Protein AF-A0A075IAX9-F1 (afdb_monomer_lite)

pLDDT: mean 94.99, std 6.45, range [54.59, 98.38]

Secondary structure (DSSP, 8-state):
-HHHHHHTT---EEEEEEETTEEEEEEEE-TT----HHHH--STT----THHHHHHHHHHHHHHHHHHHHHHT-

Organism: NCBI:txid1456383

Sequence (74 aa):
MFIEQTQKRVSGTVRLKLFKGSLRVVGRESKYSLYNHKIATYGKGSKFDQKLAKGFVELWGMQSTEANKLQKKR

Structure (mmCIF, N/CA/C/O backbone):
data_AF-A0A075IAX9-F1
#
_entry.id   AF-A0A075IAX9-F1
#
loop_
_atom_site.group_PDB
_atom_site.id
_atom_site.type_symbol
_atom_site.label_atom_id
_atom_site.label_alt_id
_atom_site.label_comp_id
_atom_site.label_asym_id
_atom_site.label_entity_id
_atom_site.label_seq_id
_atom_site.pdbx_PDB_ins_code
_atom_site.Cartn_x
_atom_site.Cartn_y
_atom_site.Cartn_z
_atom_site.occupancy
_atom_site.B_iso_or_equiv
_atom_site.auth_seq_id
_atom_site.auth_comp_id
_atom_site.auth_asym_id
_atom_site.auth_atom_id
_atom_site.pdbx_PDB_model_num
ATOM 1 N N . MET A 1 1 ? -17.044 -10.499 -17.576 1.00 82.50 1 MET A N 1
ATOM 2 C CA . MET A 1 1 ? -16.655 -11.341 -16.413 1.00 82.50 1 MET A CA 1
ATOM 3 C C . MET A 1 1 ? -15.906 -10.487 -15.375 1.00 82.50 1 MET A C 1
ATOM 5 O O . MET A 1 1 ? -15.325 -9.479 -15.758 1.00 82.50 1 MET A O 1
ATOM 9 N N . PHE A 1 2 ? -15.898 -10.834 -14.076 1.00 96.50 2 PHE A N 1
ATOM 10 C CA . PHE A 1 2 ? -15.232 -10.028 -13.022 1.00 96.50 2 PHE A CA 1
ATOM 11 C C . PHE A 1 2 ? -13.733 -9.794 -13.289 1.00 96.50 2 PHE A C 1
ATOM 13 O O . PHE A 1 2 ? -13.244 -8.676 -13.143 1.00 96.50 2 PHE A O 1
ATOM 20 N N . ILE A 1 3 ? -13.016 -10.824 -13.752 1.00 97.44 3 ILE A N 1
ATOM 21 C CA . ILE A 1 3 ? -11.570 -10.749 -14.007 1.00 97.44 3 ILE A CA 1
ATOM 22 C C . ILE A 1 3 ? -11.241 -9.668 -15.037 1.00 97.44 3 ILE A C 1
ATOM 24 O O . ILE A 1 3 ? -10.446 -8.778 -14.748 1.00 97.44 3 ILE A O 1
ATOM 28 N N . GLU A 1 4 ? -11.916 -9.667 -16.183 1.00 97.56 4 GLU A N 1
ATOM 29 C CA . GLU A 1 4 ? -11.712 -8.673 -17.246 1.00 97.56 4 GLU A CA 1
ATOM 30 C C . GLU A 1 4 ? -11.887 -7.241 -16.733 1.00 97.56 4 GLU A C 1
ATOM 32 O O . GLU A 1 4 ? -11.100 -6.355 -17.062 1.00 97.56 4 GLU A O 1
ATOM 37 N N . GLN A 1 5 ? -12.886 -7.019 -15.872 1.00 97.75 5 GLN A N 1
ATOM 38 C CA . GLN A 1 5 ? -13.143 -5.710 -15.282 1.00 97.75 5 GLN A CA 1
ATOM 39 C C . GLN A 1 5 ? -11.973 -5.246 -14.409 1.00 97.75 5 GLN A C 1
ATOM 41 O O . GLN A 1 5 ? -11.563 -4.088 -14.502 1.00 97.75 5 GLN A O 1
ATOM 46 N N . THR A 1 6 ? -11.415 -6.139 -13.588 1.00 97.19 6 THR A N 1
ATOM 47 C CA . THR A 1 6 ? -10.266 -5.813 -12.729 1.00 97.19 6 THR A CA 1
ATOM 48 C C . THR A 1 6 ? -8.983 -5.568 -13.524 1.00 97.19 6 THR A C 1
ATOM 50 O O . THR A 1 6 ? -8.188 -4.716 -13.133 1.00 97.19 6 THR A O 1
ATOM 53 N N . GLN A 1 7 ? -8.797 -6.244 -14.666 1.00 97.56 7 GLN A N 1
ATOM 54 C CA . GLN A 1 7 ? -7.577 -6.131 -15.474 1.00 97.56 7 GLN A CA 1
ATOM 55 C C . GLN A 1 7 ? -7.489 -4.838 -16.301 1.00 97.56 7 GLN A C 1
ATOM 57 O O . GLN A 1 7 ? -6.405 -4.494 -16.765 1.00 97.56 7 GLN A O 1
ATOM 62 N N . LYS A 1 8 ? -8.576 -4.059 -16.429 1.00 97.31 8 LYS A N 1
ATOM 63 C CA . LYS A 1 8 ? -8.644 -2.845 -17.276 1.00 97.31 8 LYS A CA 1
ATOM 64 C C . LYS A 1 8 ? -7.509 -1.832 -17.078 1.00 97.31 8 LYS A C 1
ATOM 66 O O . LYS A 1 8 ? -7.186 -1.100 -18.007 1.00 97.31 8 LYS A O 1
ATOM 71 N N . ARG A 1 9 ? -6.935 -1.739 -15.874 1.00 97.56 9 ARG A N 1
ATOM 72 C CA . ARG A 1 9 ? -5.833 -0.809 -15.545 1.00 97.56 9 ARG A CA 1
ATOM 73 C C . ARG A 1 9 ? -4.563 -1.516 -15.066 1.00 97.56 9 ARG A C 1
ATOM 75 O O . ARG A 1 9 ? -3.617 -0.852 -14.646 1.00 97.56 9 ARG A O 1
ATOM 82 N N . VAL A 1 10 ? -4.519 -2.847 -15.138 1.00 97.38 10 VAL A N 1
ATOM 83 C CA . VAL A 1 10 ? -3.360 -3.651 -14.730 1.00 97.38 10 VAL A CA 1
ATOM 84 C C . VAL A 1 10 ? -2.353 -3.663 -15.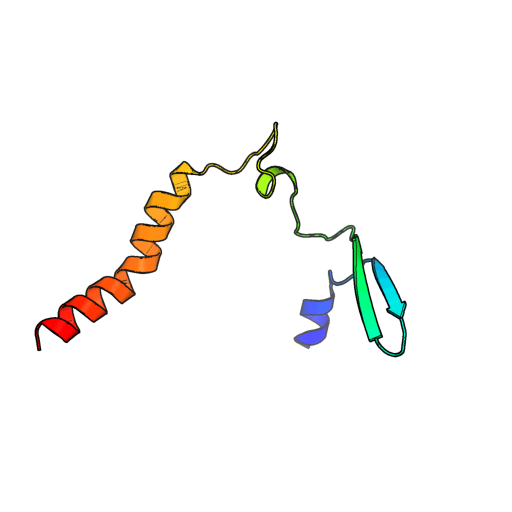880 1.00 97.38 10 VAL A C 1
ATOM 86 O O . VAL A 1 10 ? -2.248 -4.612 -16.644 1.00 97.38 10 VAL A O 1
ATOM 89 N N . SER A 1 11 ? -1.640 -2.548 -16.041 1.00 97.75 11 SER A N 1
ATOM 90 C CA . SER A 1 11 ? -0.650 -2.362 -17.104 1.00 97.75 11 SER A CA 1
ATOM 91 C C . SER A 1 11 ? 0.544 -1.570 -16.585 1.00 97.75 11 SER A C 1
ATOM 93 O O . SER A 1 11 ? 0.385 -0.460 -16.074 1.00 97.75 11 SER A O 1
ATOM 95 N N . GLY A 1 12 ? 1.750 -2.110 -16.740 1.00 97.19 12 GLY A N 1
ATOM 96 C CA . GLY A 1 12 ? 2.994 -1.496 -16.279 1.00 97.19 12 GLY A CA 1
ATOM 97 C C . GLY A 1 12 ? 4.179 -2.453 -16.371 1.00 97.19 12 GLY A C 1
ATOM 98 O O . GLY A 1 12 ? 4.034 -3.585 -16.828 1.00 97.19 12 GLY A O 1
ATOM 99 N N . THR A 1 13 ? 5.338 -2.000 -15.904 1.00 98.38 13 THR A N 1
ATOM 100 C CA . THR A 1 13 ? 6.588 -2.765 -15.932 1.00 98.38 13 THR A CA 1
ATOM 101 C C . THR A 1 13 ? 7.001 -3.143 -14.516 1.00 98.38 13 THR A C 1
ATOM 103 O O . THR A 1 13 ? 7.021 -2.307 -13.607 1.00 98.38 13 THR A O 1
ATOM 106 N N . VAL A 1 14 ? 7.389 -4.404 -14.328 1.00 98.06 14 VAL A N 1
ATOM 107 C CA . VAL A 1 14 ? 7.980 -4.899 -13.082 1.00 98.06 14 VAL A CA 1
ATOM 108 C C . VAL A 1 14 ? 9.420 -5.305 -13.356 1.00 98.06 14 VAL A C 1
ATOM 110 O O . VAL A 1 14 ? 9.691 -6.173 -14.179 1.00 98.06 14 VAL A O 1
ATOM 113 N N . ARG A 1 15 ? 10.361 -4.684 -12.643 1.00 98.25 15 ARG A N 1
ATOM 114 C CA . ARG A 1 15 ? 11.783 -5.022 -12.729 1.00 98.25 15 ARG A CA 1
ATOM 115 C C . ARG A 1 15 ? 12.117 -6.075 -11.684 1.00 98.25 15 ARG A C 1
ATOM 117 O O . ARG A 1 15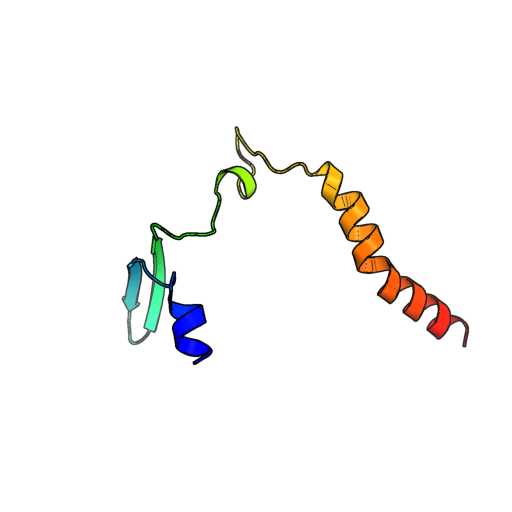 ? 11.842 -5.877 -10.496 1.00 98.25 15 ARG A O 1
ATOM 124 N N . LEU A 1 16 ? 12.746 -7.156 -12.127 1.00 98.31 16 LEU A N 1
ATOM 125 C CA . LEU A 1 16 ? 13.065 -8.329 -11.321 1.00 98.31 16 LEU A CA 1
ATOM 126 C C . LEU A 1 16 ? 14.578 -8.532 -11.226 1.00 98.31 16 LEU A C 1
ATOM 128 O O . LEU A 1 16 ? 15.318 -8.205 -12.151 1.00 98.31 16 LEU A O 1
ATOM 132 N N . LYS A 1 17 ? 15.031 -9.092 -10.105 1.00 98.06 17 LYS A N 1
ATOM 133 C CA . LYS A 1 17 ? 16.384 -9.616 -9.925 1.00 98.06 17 LYS A CA 1
ATOM 134 C C . LYS A 1 17 ? 16.283 -11.114 -9.687 1.00 98.06 17 LYS A C 1
ATOM 136 O O . LYS A 1 17 ? 15.580 -11.539 -8.770 1.00 98.06 17 LYS A O 1
ATOM 141 N N . LEU A 1 18 ? 16.983 -11.884 -10.509 1.00 98.12 18 LEU A N 1
ATOM 142 C CA . LEU A 1 18 ? 17.052 -13.333 -10.405 1.00 98.12 18 LEU A CA 1
ATOM 143 C C . LEU A 1 18 ? 18.410 -13.714 -9.824 1.00 98.12 18 LEU A C 1
ATOM 145 O O . LEU A 1 18 ? 19.440 -13.195 -10.255 1.00 98.12 18 LEU A O 1
ATOM 149 N N . PHE A 1 19 ? 18.419 -14.581 -8.817 1.00 97.38 19 PHE A N 1
ATOM 150 C CA . PHE A 1 19 ? 19.656 -15.023 -8.182 1.00 97.38 19 PHE A CA 1
ATOM 151 C C . PHE A 1 19 ? 19.486 -16.396 -7.536 1.00 97.38 19 PHE A C 1
ATOM 153 O O . PHE A 1 19 ? 18.621 -16.558 -6.680 1.00 97.38 19 PHE A O 1
ATOM 160 N N . LYS A 1 20 ? 20.324 -17.372 -7.918 1.00 96.44 20 LYS A N 1
ATOM 161 C CA . LYS A 1 20 ? 20.352 -18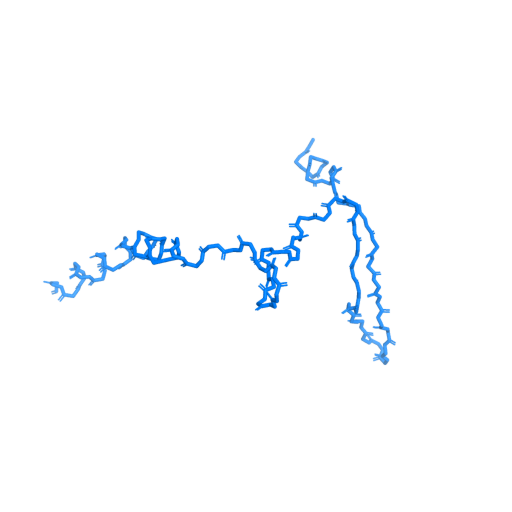.735 -7.345 1.00 96.44 20 LYS A CA 1
ATOM 162 C C . LYS A 1 20 ? 18.956 -19.370 -7.185 1.00 96.44 20 LYS A C 1
ATOM 164 O O . LYS A 1 20 ? 18.591 -19.811 -6.104 1.00 96.44 20 LYS A O 1
ATOM 169 N N . GLY A 1 21 ? 18.149 -19.344 -8.247 1.00 97.00 21 GLY A N 1
ATOM 170 C CA . GLY A 1 21 ? 16.784 -19.892 -8.234 1.00 97.00 21 GLY A CA 1
ATOM 171 C C . GLY A 1 21 ? 15.735 -19.029 -7.518 1.00 97.00 21 GLY A C 1
ATOM 172 O O . GLY A 1 21 ? 14.563 -19.385 -7.513 1.00 97.00 21 GLY A O 1
ATOM 173 N N . SER A 1 22 ? 16.117 -17.881 -6.950 1.00 97.00 22 SER A N 1
ATOM 174 C CA . SER A 1 22 ? 15.188 -16.914 -6.355 1.00 97.00 22 SER A CA 1
ATOM 175 C C . SER A 1 22 ? 14.871 -15.756 -7.302 1.00 97.00 22 SER A C 1
ATOM 177 O O . SER A 1 22 ? 15.693 -15.370 -8.139 1.00 97.00 22 SER A O 1
ATOM 179 N N . LEU A 1 23 ? 13.684 -15.173 -7.131 1.00 97.62 23 LEU A N 1
ATOM 180 C CA . LEU A 1 23 ? 13.204 -13.998 -7.853 1.00 97.62 23 LEU A CA 1
ATOM 181 C C . LEU A 1 23 ? 12.785 -12.933 -6.839 1.00 97.62 23 LEU A C 1
ATOM 183 O O . LEU A 1 23 ? 12.004 -13.197 -5.926 1.00 97.62 23 LEU A O 1
ATOM 187 N N . ARG A 1 24 ? 13.297 -11.710 -7.001 1.00 97.81 24 ARG A N 1
ATOM 188 C CA . ARG A 1 24 ? 12.927 -10.557 -6.173 1.00 97.81 24 ARG A CA 1
ATOM 189 C C . ARG A 1 24 ? 12.493 -9.384 -7.039 1.00 97.81 24 ARG A C 1
ATOM 191 O O . ARG A 1 24 ? 13.185 -9.000 -7.978 1.00 97.81 24 ARG A O 1
ATOM 198 N N . VAL A 1 25 ? 11.379 -8.763 -6.671 1.00 97.94 25 VAL A N 1
ATOM 199 C CA . VAL A 1 25 ? 10.919 -7.518 -7.288 1.00 97.94 25 VAL A CA 1
ATOM 200 C C . VAL A 1 25 ? 11.786 -6.352 -6.807 1.00 97.94 25 VAL A C 1
ATOM 202 O O . VAL A 1 25 ? 11.898 -6.106 -5.608 1.00 97.94 25 VAL A O 1
ATOM 205 N N . VAL A 1 26 ? 12.389 -5.615 -7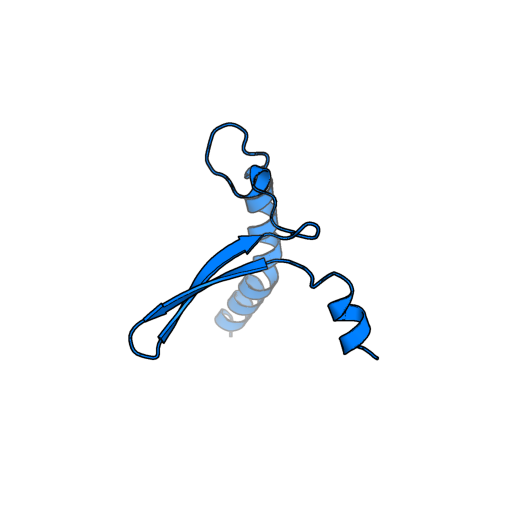.742 1.00 97.94 26 VAL A N 1
ATOM 206 C CA . VAL A 1 26 ? 13.305 -4.493 -7.456 1.00 97.94 26 VAL A CA 1
ATOM 207 C C . VAL A 1 26 ? 12.861 -3.166 -8.070 1.00 97.94 26 VAL A C 1
ATOM 209 O O . VAL A 1 26 ? 13.327 -2.110 -7.661 1.00 97.94 26 VAL A O 1
ATOM 212 N N . GLY A 1 27 ? 11.874 -3.146 -8.968 1.00 97.69 27 GLY A N 1
ATOM 213 C CA . GLY A 1 27 ? 11.296 -1.906 -9.516 1.00 97.69 27 GLY A CA 1
ATOM 214 C C . GLY A 1 27 ? 9.874 -2.121 -10.016 1.00 97.69 27 GLY A C 1
ATOM 215 O O . GLY A 1 27 ? 9.511 -3.256 -10.307 1.00 97.69 27 GLY A O 1
ATOM 216 N N . ARG A 1 28 ? 9.053 -1.072 -9.993 1.00 97.88 28 ARG A N 1
ATOM 217 C CA . ARG A 1 28 ? 7.684 -1.067 -10.518 1.00 97.88 28 ARG A CA 1
ATOM 218 C C . ARG A 1 28 ? 7.407 0.310 -11.107 1.00 97.88 28 ARG A C 1
ATOM 220 O O . ARG A 1 28 ? 7.759 1.305 -10.479 1.00 97.88 28 ARG A O 1
ATOM 227 N N . GLU A 1 29 ? 6.754 0.354 -12.255 1.00 97.50 29 GLU A N 1
ATOM 228 C CA . GLU A 1 29 ? 6.264 1.587 -12.869 1.00 97.50 29 GLU A CA 1
ATOM 229 C C . GLU A 1 29 ? 4.980 1.317 -13.658 1.00 97.50 29 GLU A C 1
ATOM 231 O O . GLU A 1 29 ? 4.779 0.230 -14.200 1.00 97.50 29 GLU A O 1
ATOM 236 N N . SER A 1 30 ? 4.079 2.294 -13.700 1.00 97.94 30 SER A N 1
ATOM 237 C CA . SER A 1 30 ? 2.823 2.192 -14.440 1.00 97.94 30 SER A CA 1
ATOM 238 C C . SER A 1 30 ? 2.262 3.580 -14.720 1.00 97.94 30 SER A C 1
ATOM 240 O O . SER A 1 30 ? 2.256 4.438 -13.836 1.00 97.94 30 SER A O 1
ATOM 242 N N . LYS A 1 31 ? 1.713 3.774 -15.925 1.00 96.50 31 LYS A N 1
ATOM 243 C CA . LYS A 1 31 ? 0.920 4.967 -16.271 1.00 96.50 31 LYS A CA 1
ATOM 244 C C . LYS A 1 31 ? -0.401 5.043 -15.494 1.00 96.50 31 LYS A C 1
ATOM 246 O O . LYS A 1 31 ? -0.959 6.123 -15.353 1.00 96.50 31 LYS A O 1
ATOM 251 N N . TYR A 1 32 ? -0.876 3.913 -14.971 1.00 97.00 32 TYR A N 1
ATOM 252 C CA . TYR A 1 32 ? -2.089 3.791 -14.160 1.00 97.00 32 TYR A CA 1
ATOM 253 C C . TYR A 1 32 ? -1.778 3.584 -12.671 1.00 97.00 32 TYR A C 1
ATOM 255 O O . TYR A 1 32 ? -2.630 3.108 -11.920 1.00 97.00 32 TYR A O 1
ATOM 263 N N . SER A 1 33 ? -0.555 3.907 -12.238 1.00 96.31 33 SER A N 1
ATOM 264 C CA . SER A 1 33 ? -0.155 3.761 -10.842 1.00 96.31 33 SER A CA 1
ATOM 265 C C . SER A 1 33 ? -1.060 4.584 -9.925 1.00 96.31 33 SER A C 1
ATOM 267 O O . SER A 1 33 ? -1.215 5.789 -10.107 1.00 96.31 33 SER A O 1
ATOM 269 N N . LEU A 1 34 ? -1.614 3.936 -8.900 1.00 96.69 34 LEU A N 1
ATOM 270 C CA . LEU A 1 34 ? -2.343 4.610 -7.822 1.00 96.69 34 LEU A CA 1
ATOM 271 C C . LEU A 1 34 ? -1.400 5.150 -6.734 1.00 96.69 34 LEU A C 1
ATOM 273 O O . LEU A 1 34 ? -1.843 5.805 -5.792 1.00 96.69 34 LEU A O 1
ATOM 277 N N . TYR A 1 35 ? -0.093 4.888 -6.848 1.00 96.06 35 TYR A N 1
ATOM 278 C CA . TYR A 1 35 ? 0.899 5.430 -5.930 1.00 96.06 35 TYR A CA 1
ATOM 279 C C . TYR A 1 35 ? 1.090 6.930 -6.172 1.00 96.06 35 TYR A C 1
ATOM 281 O O . TYR A 1 35 ? 1.521 7.350 -7.246 1.00 96.06 35 TYR A O 1
ATOM 289 N N . ASN A 1 36 ? 0.835 7.733 -5.140 1.00 95.00 36 ASN A N 1
ATOM 290 C CA . ASN A 1 36 ? 1.081 9.169 -5.154 1.00 95.00 36 ASN A CA 1
ATOM 291 C C . ASN A 1 36 ? 2.203 9.526 -4.172 1.00 95.00 36 ASN A C 1
ATOM 293 O O . ASN A 1 36 ? 1.994 9.577 -2.958 1.00 95.00 36 ASN A O 1
ATOM 297 N N . HIS A 1 37 ? 3.386 9.834 -4.708 1.00 93.81 37 HIS A N 1
ATOM 298 C CA . HIS A 1 37 ? 4.562 10.163 -3.901 1.00 93.81 37 HIS A CA 1
ATOM 299 C C . HIS A 1 37 ? 4.334 11.350 -2.952 1.00 93.81 37 HIS A C 1
ATOM 301 O O . HIS A 1 37 ? 4.819 11.330 -1.826 1.00 93.81 37 HIS A O 1
ATOM 307 N N . LYS A 1 38 ? 3.559 12.363 -3.364 1.00 94.31 38 LYS A N 1
ATOM 308 C CA . LYS A 1 38 ? 3.316 13.560 -2.541 1.00 94.31 38 LYS A CA 1
ATOM 309 C C . LYS A 1 38 ? 2.510 13.247 -1.283 1.00 94.31 38 LYS A C 1
ATOM 311 O O . LYS A 1 38 ? 2.655 13.948 -0.295 1.00 94.31 38 LYS A O 1
ATOM 316 N N . ILE A 1 39 ? 1.666 12.219 -1.315 1.00 94.88 39 ILE A N 1
ATOM 317 C CA . ILE A 1 39 ? 0.904 11.779 -0.139 1.00 94.88 39 ILE A CA 1
ATOM 318 C C . ILE A 1 39 ? 1.762 10.848 0.729 1.00 94.88 39 ILE A C 1
ATOM 320 O O . ILE A 1 39 ? 1.694 10.913 1.947 1.00 94.88 39 ILE A O 1
ATOM 324 N N . ALA A 1 40 ? 2.592 10.003 0.112 1.00 95.06 40 ALA A N 1
ATOM 325 C CA . ALA A 1 40 ? 3.381 8.998 0.824 1.00 95.06 40 ALA A CA 1
ATOM 326 C C . ALA A 1 40 ? 4.686 9.528 1.450 1.00 95.06 40 ALA A C 1
ATOM 328 O O . ALA A 1 40 ? 5.243 8.887 2.338 1.00 95.06 40 ALA A O 1
ATOM 329 N N . THR A 1 41 ? 5.228 10.640 0.952 1.00 94.38 41 THR A N 1
ATOM 330 C CA . THR A 1 41 ? 6.526 11.156 1.402 1.00 94.38 41 THR A CA 1
ATOM 331 C C . THR A 1 41 ? 6.443 11.858 2.757 1.00 94.38 41 THR A C 1
ATOM 333 O O . THR A 1 41 ? 5.478 12.564 3.052 1.00 94.38 41 THR A O 1
ATOM 336 N N . TYR A 1 42 ? 7.513 11.725 3.543 1.00 92.00 42 TYR A N 1
ATOM 337 C CA . TYR A 1 42 ? 7.771 12.520 4.752 1.00 92.00 42 TYR A CA 1
ATOM 338 C C . TYR A 1 42 ? 8.675 13.731 4.479 1.00 92.00 42 TYR A C 1
ATOM 340 O O . TYR A 1 42 ? 8.925 14.539 5.369 1.00 92.00 42 TYR A O 1
ATOM 348 N N . GLY A 1 43 ? 9.205 13.845 3.258 1.00 89.31 43 GLY A N 1
ATOM 349 C CA . GLY A 1 43 ? 10.093 14.932 2.869 1.00 89.31 43 GLY A CA 1
ATOM 350 C C . GLY A 1 43 ? 9.363 16.247 2.589 1.00 89.31 43 GLY A C 1
ATOM 351 O O . GLY A 1 43 ? 8.140 16.368 2.706 1.00 89.31 43 GLY A O 1
ATOM 352 N N . LYS A 1 44 ? 10.138 17.247 2.151 1.00 86.62 44 LYS A N 1
ATOM 353 C CA . LYS A 1 44 ? 9.595 18.532 1.691 1.00 86.62 44 LYS A CA 1
ATOM 354 C C . LYS A 1 44 ? 8.572 18.302 0.571 1.00 86.62 44 LYS A C 1
ATOM 356 O O . LYS A 1 44 ? 8.842 17.578 -0.384 1.00 86.62 44 LYS A O 1
ATOM 361 N N . GLY A 1 45 ? 7.412 18.946 0.683 1.00 85.00 45 GLY A N 1
ATOM 362 C CA . GLY A 1 45 ? 6.329 18.827 -0.298 1.00 85.00 45 GLY A CA 1
ATOM 363 C C . GLY A 1 45 ? 5.338 17.688 -0.040 1.00 85.00 45 GLY A C 1
ATOM 364 O O . GLY A 1 45 ? 4.549 17.378 -0.938 1.00 85.00 45 GLY A O 1
ATOM 365 N N . SER A 1 46 ? 5.353 17.087 1.158 1.00 93.44 46 SER A N 1
ATOM 366 C CA . SER A 1 46 ? 4.275 16.199 1.600 1.00 93.44 46 SER A CA 1
ATOM 367 C C . SER A 1 46 ? 2.928 16.927 1.588 1.00 93.44 46 SER A C 1
ATOM 369 O O . SER A 1 46 ? 2.822 18.082 2.003 1.00 93.44 46 SER A O 1
ATOM 371 N N . LYS A 1 47 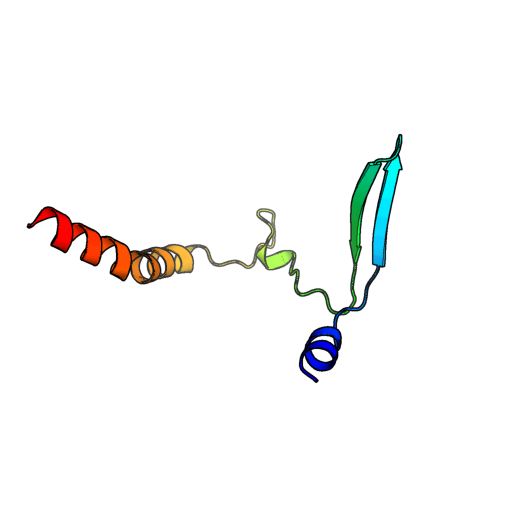? 1.901 16.252 1.074 1.00 94.94 47 LYS A N 1
ATOM 372 C CA . LYS A 1 47 ? 0.524 16.752 0.950 1.00 94.94 47 LYS A CA 1
ATOM 373 C C . LYS A 1 47 ? -0.465 16.019 1.855 1.00 94.94 47 LYS A C 1
ATOM 375 O O . LYS A 1 47 ? -1.658 16.296 1.780 1.00 94.94 47 LYS A O 1
ATOM 380 N N . PHE A 1 48 ? -0.004 15.067 2.661 1.00 94.88 48 PHE A N 1
ATOM 381 C CA . PHE A 1 48 ? -0.876 14.340 3.574 1.00 94.88 48 PHE A CA 1
ATOM 382 C C . PHE A 1 48 ? -1.126 15.158 4.846 1.00 94.88 48 PHE A C 1
ATOM 384 O O . PHE A 1 48 ? -0.186 15.465 5.580 1.00 94.88 48 PHE A O 1
ATOM 391 N N . ASP A 1 49 ? -2.389 15.500 5.115 1.00 94.50 49 ASP A N 1
ATOM 392 C CA . ASP A 1 49 ? -2.772 16.180 6.353 1.00 94.50 49 ASP A CA 1
ATOM 393 C C . ASP A 1 49 ? -2.912 15.174 7.501 1.00 94.50 49 ASP A C 1
ATOM 395 O O . ASP A 1 49 ? -3.910 14.462 7.633 1.00 94.50 49 ASP A O 1
ATOM 399 N N . GLN A 1 50 ? -1.897 15.141 8.362 1.00 94.25 50 GLN A N 1
ATOM 400 C CA . GLN A 1 50 ? -1.849 14.238 9.510 1.00 94.25 50 GLN A CA 1
ATOM 401 C C . GLN A 1 50 ? -2.930 14.533 10.558 1.00 94.25 50 GLN A C 1
ATOM 403 O O . GLN A 1 50 ? -3.272 13.642 11.335 1.00 94.25 50 GLN A O 1
ATOM 408 N N . LYS A 1 51 ? -3.515 15.739 10.582 1.00 95.69 51 LYS A N 1
ATOM 409 C CA . LYS A 1 51 ? -4.557 16.093 11.560 1.00 95.69 51 LYS A CA 1
ATOM 410 C C . LYS A 1 51 ? -5.809 15.232 11.398 1.00 95.69 51 LYS A C 1
ATOM 412 O O . LYS A 1 51 ? -6.460 14.909 12.389 1.00 95.69 51 LYS A O 1
ATOM 417 N N . LEU A 1 52 ? -6.103 14.802 10.169 1.00 95.81 52 LEU A N 1
ATOM 418 C CA . LEU A 1 52 ? -7.242 13.937 9.854 1.00 95.81 52 LEU A CA 1
ATOM 419 C C . LEU A 1 52 ? -7.115 12.538 10.475 1.00 95.81 52 LEU A C 1
ATOM 421 O O . LEU A 1 52 ? -8.125 11.886 10.743 1.00 95.81 52 LEU A O 1
ATOM 425 N N . ALA A 1 53 ? -5.888 12.081 10.745 1.00 96.62 53 ALA A N 1
ATOM 426 C CA . ALA A 1 53 ? -5.647 10.746 11.282 1.00 96.62 53 ALA A CA 1
ATOM 427 C C . ALA A 1 53 ? -6.252 10.562 12.679 1.00 96.62 53 ALA A C 1
ATOM 429 O O . ALA A 1 53 ? -6.756 9.482 12.976 1.00 96.62 53 ALA A O 1
ATOM 430 N N . LYS A 1 54 ? -6.256 11.610 13.516 1.00 96.56 54 LYS A N 1
ATOM 431 C CA . LYS A 1 54 ? -6.792 11.533 14.882 1.00 96.56 54 LYS A CA 1
ATOM 432 C C . LYS A 1 54 ? -8.263 11.105 14.881 1.00 96.56 54 LYS A C 1
ATOM 434 O O . LYS A 1 54 ? -8.603 10.094 15.486 1.00 96.56 54 LYS A O 1
ATOM 439 N N . GLY A 1 55 ? -9.105 11.830 14.143 1.00 96.88 55 GLY A N 1
ATOM 440 C CA . GLY A 1 55 ? -10.534 11.522 14.056 1.00 96.88 55 GLY A CA 1
ATOM 441 C C . GLY A 1 55 ? -10.807 10.182 13.373 1.00 96.88 55 GLY A C 1
ATOM 442 O O . GLY A 1 55 ? -11.669 9.429 13.820 1.00 96.88 55 GLY A O 1
ATOM 443 N N . PHE A 1 56 ? -10.039 9.840 12.331 1.00 97.94 56 PHE A N 1
ATOM 444 C CA . PHE A 1 56 ? -10.170 8.542 11.667 1.00 97.94 56 PHE A CA 1
ATOM 445 C C . PHE A 1 56 ? -9.889 7.375 12.621 1.00 97.94 56 PHE A C 1
ATOM 447 O O . PHE A 1 56 ? -10.678 6.437 12.672 1.00 97.94 56 PHE A O 1
ATOM 454 N N . VAL A 1 57 ? -8.799 7.433 13.392 1.00 97.81 57 VAL A N 1
ATOM 455 C CA . VAL A 1 57 ? -8.423 6.367 14.334 1.00 97.81 57 VAL A CA 1
ATOM 456 C C . VAL A 1 57 ? -9.464 6.218 15.443 1.00 97.81 57 VAL A C 1
ATOM 458 O O . VAL A 1 57 ? -9.836 5.093 15.773 1.00 97.81 57 VAL A O 1
ATOM 461 N N . GLU A 1 58 ? -9.964 7.331 15.985 1.00 97.25 58 GLU A N 1
ATOM 462 C CA . GLU A 1 58 ? -11.009 7.321 17.013 1.00 97.25 58 GLU A CA 1
ATOM 463 C C . GLU A 1 58 ? -12.299 6.666 16.496 1.00 97.25 58 GLU A C 1
ATOM 465 O O . GLU A 1 58 ? -12.812 5.745 17.129 1.00 97.25 58 GLU A O 1
ATOM 470 N N . LEU A 1 59 ? -12.790 7.074 15.319 1.00 97.88 59 LEU A N 1
ATOM 471 C CA . LEU A 1 59 ? -14.021 6.531 14.734 1.00 97.88 59 LEU A CA 1
ATOM 472 C C . LEU A 1 59 ? -13.866 5.073 14.286 1.00 97.88 59 LEU A C 1
ATOM 474 O O . LEU A 1 59 ? -14.715 4.244 14.598 1.00 97.88 59 LEU A O 1
ATOM 478 N N . TRP A 1 60 ? -12.776 4.743 13.590 1.00 97.75 60 TRP A N 1
ATOM 479 C CA . TRP A 1 60 ? -12.517 3.390 13.092 1.00 97.75 60 TRP A CA 1
ATOM 480 C C . TRP A 1 60 ? -12.219 2.390 14.211 1.00 97.75 60 TRP A C 1
ATOM 482 O O . TRP A 1 60 ? -12.407 1.193 14.029 1.00 97.75 60 TRP A O 1
ATOM 492 N N . GLY A 1 61 ? -11.716 2.839 15.363 1.00 97.81 61 GLY A N 1
ATOM 493 C CA . GLY A 1 61 ? -11.480 1.981 16.526 1.00 97.81 61 GLY A CA 1
ATOM 494 C C . GLY A 1 61 ? -12.708 1.811 17.423 1.00 97.81 61 GLY A C 1
ATOM 495 O O . GLY A 1 61 ? -12.774 0.846 18.192 1.00 97.81 61 GLY A O 1
ATOM 496 N N . MET A 1 62 ? -13.676 2.726 17.322 1.00 97.62 62 MET A N 1
ATOM 497 C CA . MET A 1 62 ? -14.767 2.881 18.280 1.00 97.62 62 MET A CA 1
ATOM 498 C C . MET A 1 62 ? -15.547 1.584 18.498 1.00 97.62 62 MET A C 1
ATOM 500 O O . MET A 1 62 ? -15.674 1.138 19.640 1.00 97.62 62 MET A O 1
ATOM 504 N N . GLN A 1 63 ? -16.001 0.922 17.427 1.00 97.44 63 GLN A N 1
ATOM 505 C CA . GLN A 1 63 ? -16.820 -0.289 17.556 1.00 97.44 63 GLN A CA 1
ATOM 506 C C . GLN A 1 63 ? -16.098 -1.407 18.318 1.00 97.44 63 GLN A C 1
ATOM 508 O O . GLN A 1 63 ? -16.694 -2.068 19.168 1.00 97.44 63 GLN A O 1
ATOM 513 N N . SER A 1 64 ? -14.797 -1.581 18.074 1.00 97.62 64 SER A N 1
ATOM 514 C CA . SER A 1 64 ? -13.991 -2.593 18.757 1.00 97.62 64 SER A CA 1
ATOM 515 C C . SER A 1 64 ? -13.784 -2.235 20.230 1.00 97.62 64 SER A C 1
ATOM 517 O O . SER A 1 64 ? -13.871 -3.105 21.099 1.00 97.62 64 SER A O 1
ATOM 519 N N . THR A 1 65 ? -13.545 -0.954 20.532 1.00 96.88 65 THR A N 1
ATOM 520 C CA . THR A 1 65 ? -13.384 -0.494 21.919 1.00 96.88 65 THR A CA 1
ATOM 521 C C . THR A 1 65 ? -14.669 -0.625 22.733 1.00 96.88 65 THR A C 1
ATOM 523 O O . THR A 1 65 ? -14.609 -1.078 23.876 1.00 96.88 65 THR A O 1
ATOM 526 N N . GLU A 1 66 ? -15.831 -0.307 22.157 1.00 96.81 66 GLU A N 1
ATOM 527 C CA . GLU A 1 66 ? -17.120 -0.434 22.844 1.00 96.81 66 GLU A CA 1
ATOM 528 C C . GLU A 1 66 ? -17.502 -1.899 23.066 1.00 96.81 66 GLU A C 1
ATOM 530 O O . GLU A 1 66 ? -17.889 -2.276 24.175 1.00 96.81 66 GLU A O 1
ATOM 535 N N . ALA A 1 67 ? -17.289 -2.760 22.066 1.00 97.31 67 ALA A N 1
ATOM 536 C CA . ALA A 1 67 ? -17.480 -4.199 22.225 1.00 97.31 67 ALA A CA 1
ATOM 537 C C . ALA A 1 67 ? -16.618 -4.766 23.369 1.00 97.31 67 ALA A C 1
ATOM 539 O O . ALA A 1 67 ? -17.116 -5.528 24.200 1.00 97.31 67 ALA A O 1
ATOM 540 N N . ASN A 1 68 ? -15.348 -4.351 23.473 1.00 97.25 68 ASN A N 1
ATOM 541 C CA . ASN A 1 68 ? -14.466 -4.785 24.560 1.00 97.25 68 ASN A CA 1
ATOM 542 C C . ASN A 1 68 ? -14.934 -4.292 25.940 1.00 97.25 68 ASN A C 1
ATOM 544 O O . ASN A 1 68 ? -14.880 -5.050 26.910 1.00 97.25 68 ASN A O 1
ATOM 548 N N . LYS A 1 69 ? -15.419 -3.047 26.039 1.00 96.06 69 LYS A N 1
ATOM 549 C CA . LYS A 1 69 ? -15.977 -2.500 27.288 1.00 96.06 69 LYS A CA 1
ATOM 550 C C . LYS A 1 69 ? -17.193 -3.294 27.758 1.00 96.06 69 LYS A C 1
ATOM 552 O O . LYS A 1 69 ? -17.306 -3.565 28.950 1.00 96.06 69 LYS A O 1
ATOM 557 N N . LEU A 1 70 ? -18.084 -3.678 26.842 1.00 95.31 70 LEU A N 1
ATOM 558 C CA . LEU A 1 70 ? -19.257 -4.496 27.163 1.00 95.31 70 LEU A CA 1
ATOM 559 C C . LEU A 1 70 ? -18.868 -5.909 27.608 1.00 95.31 70 LEU A C 1
ATOM 561 O O . LEU A 1 70 ? -19.451 -6.421 28.558 1.00 95.31 70 LEU A O 1
ATOM 565 N N . GLN A 1 71 ? -17.866 -6.522 26.972 1.00 92.50 71 GLN A N 1
ATOM 566 C CA . GLN A 1 71 ? -17.371 -7.845 27.370 1.00 92.50 71 GLN A CA 1
ATOM 567 C C . GLN A 1 71 ? -16.743 -7.848 28.766 1.00 92.50 71 GLN A C 1
ATOM 569 O O . GLN A 1 71 ? -16.992 -8.775 29.519 1.00 92.50 71 GLN A O 1
ATOM 574 N N . LYS A 1 72 ? -15.979 -6.811 29.134 1.00 83.75 72 LYS A N 1
ATOM 575 C CA . LYS A 1 72 ? -15.360 -6.687 30.470 1.00 83.75 72 LYS A CA 1
ATOM 576 C C . LYS A 1 72 ? -16.348 -6.393 31.603 1.00 83.75 72 LYS A C 1
ATOM 578 O O . LYS A 1 72 ? -15.972 -6.491 32.764 1.00 83.75 72 LYS A O 1
ATOM 583 N N . LYS A 1 73 ? -17.564 -5.948 31.274 1.00 69.81 73 LYS A N 1
ATOM 584 C CA . LYS A 1 73 ? -18.643 -5.696 32.244 1.00 69.81 73 LYS A CA 1
ATOM 585 C C . LYS A 1 73 ? -19.476 -6.946 32.554 1.00 69.81 73 LYS A C 1
ATOM 587 O O . LYS A 1 73 ? -20.333 -6.869 33.430 1.00 69.81 73 LYS A O 1
ATOM 592 N N . ARG A 1 74 ? -19.272 -8.039 31.816 1.00 54.59 74 ARG A N 1
ATOM 593 C CA . ARG A 1 74 ? -19.828 -9.365 32.110 1.00 54.59 74 ARG A CA 1
ATOM 594 C C . ARG A 1 74 ? -18.829 -10.138 32.957 1.00 54.59 74 ARG A C 1
ATOM 596 O O . ARG A 1 74 ? -19.307 -10.914 33.805 1.00 54.59 74 ARG A O 1
#

InterPro domains:
  IPR001518 Argininosuccinate synthase [PTHR11587] (2-73)
  IPR024074 Argininosuccinate synthetase, catalytic/multimerisation domain body [G3DSA:3.90.1260.10] (1-36)
  IPR024074 Argininosuccinate synthetase, catalytic/multimerisation domain body [SSF69864] (2-73)
  IPR048268 Arginosuccinate synthase C-terminal domain [PF20979] (1-65)

Radius of gyration: 20.88 Å; chains: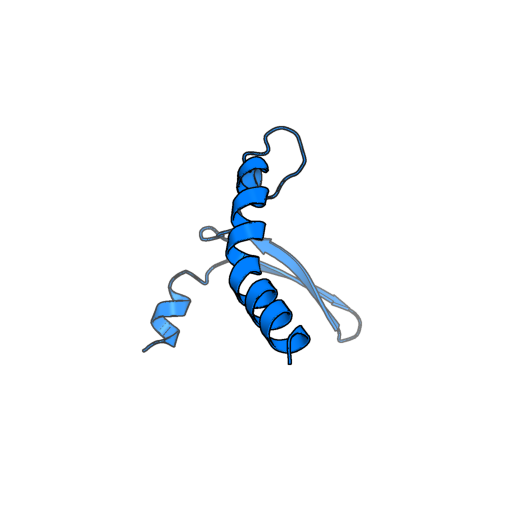 1; bounding box: 40×39×50 Å

Foldseek 3Di:
DVVVVVCPQVDWDWDWDDDPNDIDTDDTDGPSDPDDCLCVDPDPNNPPDCVVVVVVCCVVCVVVVVVVVVVVVD